Protein AF-A0A9P5ZGQ6-F1 (afdb_monomer)

Radius of gyration: 15.46 Å; Cα contacts (8 Å, |Δi|>4): 412; chains: 1; bounding box: 42×40×34 Å

Foldseek 3Di:
DPLLQFDFDDPDPVPAWAWEDDPVVLVVDFAWIFTPPADPAFGTWKWWWDPPFPFRDAAPPGLTKTWTHGHDADDALDAFDFDDTRNCVSVVDTTTMHRRQWHQDVPQGIDGFHQGPVSDTADWWWWQDPVRSTIITHRHQVNNCVVPNHIHTDRYSDHPYDDDPPDDDD

Organism: Pleurotus eryngii (NCBI:txid5323)

pLDDT: mean 90.11, std 14.77, range [37.88, 98.62]

Mean predicted aligned error: 5.13 Å

Solvent-accessible surface area (backbone atoms only — not comparable to full-atom values): 9371 Å² total; per-residue (Å²): 97,39,92,47,31,28,40,42,87,72,92,50,78,91,70,53,77,34,54,46,68,59,68,70,55,28,74,76,40,59,26,58,34,38,37,76,76,57,48,89,90,18,34,24,47,18,37,33,42,37,90,86,33,94,58,80,50,47,29,80,89,33,56,23,42,21,36,34,26,27,14,56,87,40,66,60,88,43,41,63,44,77,59,77,30,29,39,30,69,54,66,72,49,90,40,29,32,38,18,20,28,33,36,58,40,96,93,70,44,50,46,67,46,49,33,18,84,88,62,47,76,25,65,56,47,46,29,37,31,76,94,70,39,29,34,31,38,28,24,22,66,70,44,27,30,74,75,75,44,79,70,42,86,50,91,60,69,77,77,62,78,72,87,78,76,77,76,77,78,131

Nearest PDB str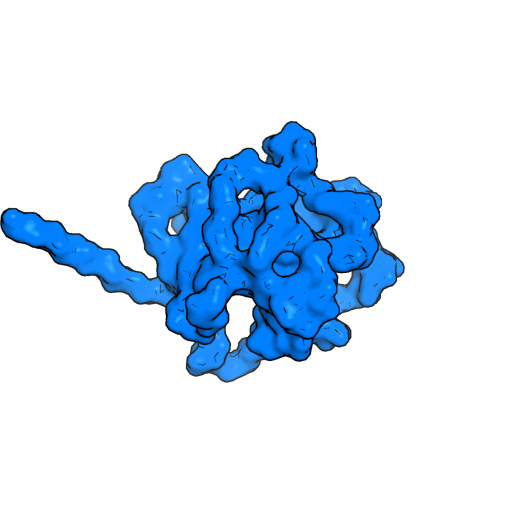uctures (foldseek):
  8alp-assembly1_AAA  TM=2.312E-01  e=6.887E-01  Clostridium botulinum
  7qpu-assembly1_A  TM=1.834E-01  e=3.705E-01  Clostridium botulinum
  5jmc-assembly4_G  TM=1.630E-01  e=7.349E+00  Clostridium botulinum

Sequence (170 aa):
MNTFGEYALTTDPAMSLVLDIDMVAAQLGLVSMTTVNGSPTFPQLSALNGFANVNADLGPGTYNYAYLGGSTDTPPDSPAVVQPNSFSAAAGIPVGVQSSIWRYSPGLGVTAHWINSDGSEAETELVYISSADAFALVGDVAQFEVNFGPTQPCLVLSLVYHRITRNSVQ

Secondary structure (DSSP, 8-state):
--TTSB----S-GGGSPPEE--TTGGGTS-B-EEESSS-SSS-EEEEEE-TT-SSS--STT---EEEEEEE----TT---EE--BHHHHHHS---EEESS-EEEETTTEEEE-EEPTTSPEEP-EEEEETTTTEEEEES-HHHHHHHH---EE-----------------

Structure (mmCIF, N/CA/C/O backbone):
data_AF-A0A9P5ZGQ6-F1
#
_entry.id   AF-A0A9P5ZGQ6-F1
#
loop_
_atom_site.group_PDB
_atom_site.id
_atom_site.type_symbol
_atom_site.label_atom_id
_atom_site.label_alt_id
_atom_site.label_comp_id
_atom_site.label_asym_id
_atom_site.label_entity_id
_atom_site.label_seq_id
_atom_site.pdbx_PDB_ins_code
_atom_site.Cartn_x
_atom_site.Cartn_y
_atom_site.Cartn_z
_atom_site.occupancy
_atom_site.B_iso_or_equiv
_atom_site.auth_seq_id
_atom_site.auth_comp_id
_atom_site.auth_asym_id
_atom_site.auth_atom_id
_atom_site.pdbx_PDB_model_num
ATOM 1 N N . MET A 1 1 ? 7.791 -10.537 -3.334 1.00 91.12 1 MET A N 1
ATOM 2 C CA . MET A 1 1 ? 6.315 -10.523 -3.348 1.00 91.12 1 MET A CA 1
ATOM 3 C C . MET A 1 1 ? 5.832 -11.926 -3.035 1.00 91.12 1 MET A C 1
ATOM 5 O O . MET A 1 1 ? 6.551 -12.866 -3.372 1.00 91.12 1 MET A O 1
ATOM 9 N N . ASN A 1 2 ? 4.672 -12.062 -2.399 1.00 94.69 2 ASN A N 1
ATOM 10 C CA . ASN A 1 2 ? 4.019 -13.354 -2.191 1.00 94.69 2 ASN A CA 1
ATOM 11 C C . ASN A 1 2 ? 3.401 -13.879 -3.511 1.00 94.69 2 ASN A C 1
ATOM 13 O O . ASN A 1 2 ? 3.526 -13.258 -4.572 1.00 94.69 2 ASN A O 1
ATOM 17 N N . THR A 1 3 ? 2.721 -15.029 -3.464 1.00 96.31 3 THR A N 1
ATOM 18 C CA . THR A 1 3 ? 2.089 -15.651 -4.646 1.00 96.31 3 THR A CA 1
ATOM 19 C C . THR A 1 3 ? 0.924 -14.852 -5.228 1.00 96.31 3 THR A C 1
ATOM 21 O O . THR A 1 3 ? 0.504 -15.136 -6.347 1.00 96.31 3 THR A O 1
ATOM 24 N N . PHE A 1 4 ? 0.415 -13.864 -4.494 1.00 97.25 4 PHE A N 1
ATOM 25 C CA . PHE A 1 4 ? -0.664 -12.977 -4.917 1.00 97.25 4 PHE A CA 1
ATOM 26 C C . PHE A 1 4 ? -0.155 -11.626 -5.417 1.00 97.25 4 PHE A C 1
ATOM 28 O O . PHE A 1 4 ? -0.962 -10.765 -5.720 1.00 97.25 4 PHE A O 1
ATOM 35 N N . GLY A 1 5 ? 1.160 -11.422 -5.553 1.00 97.00 5 GLY A N 1
ATOM 36 C CA . GLY A 1 5 ? 1.716 -10.166 -6.068 1.00 97.00 5 GLY A CA 1
ATOM 37 C C . GLY A 1 5 ? 1.832 -9.044 -5.031 1.00 97.00 5 GLY A C 1
ATOM 38 O O . GLY A 1 5 ? 2.155 -7.917 -5.393 1.00 97.00 5 GLY A O 1
ATOM 39 N N . GLU A 1 6 ? 1.633 -9.336 -3.748 1.00 97.31 6 GLU A N 1
ATOM 40 C CA . GLU A 1 6 ? 1.735 -8.361 -2.657 1.00 97.31 6 GLU A CA 1
ATOM 41 C C . GLU A 1 6 ? 3.164 -8.344 -2.093 1.00 97.31 6 GLU A C 1
ATOM 43 O O . GLU A 1 6 ? 3.896 -9.342 -2.148 1.00 97.31 6 GLU A O 1
ATOM 48 N N . TYR A 1 7 ? 3.618 -7.203 -1.576 1.00 96.06 7 TYR A N 1
ATOM 49 C CA . TYR A 1 7 ? 4.930 -7.094 -0.945 1.00 96.06 7 TYR A CA 1
ATOM 50 C C . TYR A 1 7 ? 4.956 -7.863 0.379 1.00 96.06 7 TYR A C 1
ATOM 52 O O . TYR A 1 7 ? 4.100 -7.683 1.240 1.00 96.06 7 TYR A O 1
ATOM 60 N N . ALA A 1 8 ? 5.986 -8.696 0.516 1.00 93.69 8 ALA A N 1
ATOM 61 C CA . ALA A 1 8 ? 6.188 -9.624 1.620 1.00 93.69 8 ALA A CA 1
ATOM 62 C C . ALA A 1 8 ? 7.339 -9.167 2.521 1.00 93.69 8 ALA A C 1
ATOM 64 O O . ALA A 1 8 ? 8.175 -8.351 2.111 1.00 93.69 8 ALA A O 1
ATOM 65 N N . LEU A 1 9 ? 7.400 -9.715 3.733 1.00 92.19 9 LEU A N 1
ATOM 66 C CA . LEU A 1 9 ? 8.485 -9.443 4.671 1.00 92.19 9 LEU A CA 1
ATOM 67 C C . LEU A 1 9 ? 9.778 -10.130 4.207 1.00 92.19 9 LEU A C 1
ATOM 69 O O . LEU A 1 9 ? 9.774 -11.254 3.714 1.00 92.19 9 LEU A O 1
ATOM 73 N N . THR A 1 10 ? 10.911 -9.469 4.424 1.00 89.88 10 THR A N 1
ATOM 74 C CA . THR A 1 10 ? 12.234 -10.090 4.324 1.00 89.88 10 THR A CA 1
ATOM 75 C C . THR A 1 10 ? 13.045 -9.768 5.569 1.00 89.88 10 THR A C 1
ATOM 77 O O . THR A 1 10 ? 12.997 -8.653 6.084 1.00 89.88 10 THR A O 1
ATOM 80 N N . THR A 1 11 ? 13.809 -10.747 6.048 1.00 87.69 11 THR A N 1
ATOM 81 C CA . THR A 1 11 ? 14.823 -10.546 7.092 1.00 87.69 11 THR A CA 1
ATOM 82 C C . THR A 1 11 ? 16.216 -10.322 6.511 1.00 87.69 11 THR A C 1
ATOM 84 O O . THR A 1 11 ? 17.136 -10.013 7.261 1.00 87.69 11 THR A O 1
ATOM 87 N N . ASP A 1 12 ? 16.391 -10.513 5.200 1.00 88.62 12 ASP A N 1
ATOM 88 C CA . ASP A 1 12 ? 17.632 -10.210 4.493 1.00 88.62 12 ASP A CA 1
ATOM 89 C C . ASP A 1 12 ? 17.617 -8.738 4.044 1.00 88.62 12 ASP A C 1
ATOM 91 O O . ASP A 1 12 ? 16.823 -8.388 3.160 1.00 88.62 12 ASP A O 1
ATOM 95 N N . PRO A 1 13 ? 18.490 -7.873 4.601 1.00 85.88 13 PRO A N 1
ATOM 96 C CA . PRO A 1 13 ? 18.557 -6.464 4.227 1.00 85.88 13 PRO A CA 1
ATOM 97 C C . PRO A 1 13 ? 18.893 -6.227 2.751 1.00 85.88 13 PRO A C 1
ATOM 99 O O . PRO A 1 13 ? 18.536 -5.179 2.217 1.00 85.88 13 PRO A O 1
ATOM 102 N N . ALA A 1 14 ? 19.566 -7.171 2.081 1.00 88.25 14 ALA A N 1
ATOM 103 C CA . ALA A 1 14 ? 19.880 -7.065 0.654 1.00 88.25 14 ALA A CA 1
ATOM 104 C C . ALA A 1 14 ? 18.638 -7.236 -0.238 1.00 88.25 14 ALA A C 1
ATOM 106 O O . ALA A 1 14 ? 18.642 -6.812 -1.392 1.00 88.25 14 ALA A O 1
ATOM 107 N N . MET A 1 15 ? 17.575 -7.831 0.307 1.00 88.19 15 MET A N 1
ATOM 108 C CA . MET A 1 15 ? 16.301 -8.061 -0.374 1.00 88.19 15 MET A CA 1
ATOM 109 C C . MET A 1 15 ? 15.240 -7.012 -0.011 1.00 88.19 15 MET A C 1
ATOM 111 O O . MET A 1 15 ? 14.106 -7.105 -0.482 1.00 88.19 15 MET A O 1
ATOM 115 N N . SER A 1 16 ? 15.582 -6.026 0.826 1.00 89.38 16 SER A N 1
ATOM 116 C CA . SER A 1 16 ? 14.684 -4.931 1.196 1.00 89.38 16 SER A CA 1
ATOM 117 C C . SER A 1 16 ? 14.210 -4.162 -0.033 1.00 89.38 16 SER A C 1
ATOM 119 O O . SER A 1 16 ? 14.985 -3.908 -0.958 1.00 89.38 16 SER A O 1
ATOM 121 N N . LEU A 1 17 ? 12.943 -3.747 -0.029 1.00 90.62 17 LEU A N 1
ATOM 122 C CA . LEU A 1 17 ? 12.402 -2.898 -1.084 1.00 90.62 17 LEU A CA 1
ATOM 123 C C . LEU A 1 17 ? 13.083 -1.524 -1.041 1.00 90.62 17 LEU A C 1
ATOM 125 O O . LEU A 1 17 ? 13.102 -0.858 -0.006 1.00 90.62 17 LEU A O 1
ATOM 129 N N . VAL A 1 18 ? 13.631 -1.101 -2.173 1.00 91.56 18 VAL A N 1
ATOM 130 C CA . VAL A 1 18 ? 14.257 0.209 -2.353 1.00 91.56 18 VAL A CA 1
ATOM 131 C C . VAL A 1 18 ? 13.280 1.102 -3.099 1.00 91.56 18 VAL A C 1
ATOM 133 O O . VAL A 1 18 ? 12.755 0.717 -4.146 1.00 91.56 18 VAL A O 1
ATOM 136 N N . LEU A 1 19 ? 13.048 2.294 -2.557 1.00 91.69 19 LEU A N 1
ATOM 137 C CA . LEU A 1 19 ? 12.123 3.276 -3.108 1.00 91.69 19 LEU A CA 1
ATOM 138 C C . LEU A 1 19 ? 12.877 4.527 -3.549 1.00 91.69 19 LEU 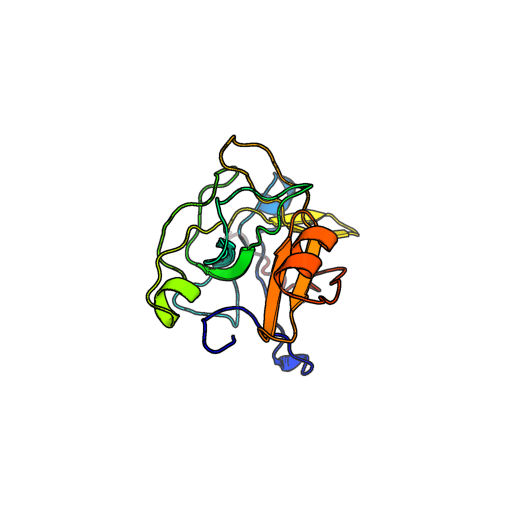A C 1
ATOM 140 O O . LEU A 1 19 ? 13.745 5.027 -2.829 1.00 91.69 19 LEU A O 1
ATOM 144 N N . ASP A 1 20 ? 12.507 5.029 -4.718 1.00 91.88 20 ASP A N 1
ATOM 145 C CA . ASP A 1 20 ? 12.870 6.345 -5.217 1.00 91.88 20 ASP A CA 1
ATOM 146 C C . ASP A 1 20 ? 11.711 7.320 -4.978 1.00 91.88 20 ASP A C 1
ATOM 148 O O . ASP A 1 20 ? 10.539 6.993 -5.197 1.00 91.88 20 ASP A O 1
ATOM 152 N N . ILE A 1 21 ? 12.056 8.511 -4.493 1.00 89.94 21 ILE A N 1
ATOM 153 C CA . ILE A 1 21 ? 11.113 9.552 -4.082 1.00 89.94 21 ILE A CA 1
ATOM 154 C C . ILE A 1 21 ? 11.617 10.891 -4.608 1.00 89.94 21 ILE A C 1
ATOM 156 O O . ILE A 1 21 ? 12.742 11.312 -4.313 1.00 89.94 21 ILE A O 1
ATOM 160 N N . ASP A 1 22 ? 10.750 11.609 -5.322 1.00 91.00 22 ASP A N 1
ATOM 161 C CA . ASP A 1 22 ? 10.999 13.008 -5.654 1.00 91.00 22 ASP A CA 1
ATOM 162 C C . ASP A 1 22 ? 10.818 13.877 -4.401 1.00 91.00 22 ASP A C 1
ATOM 164 O O . ASP A 1 22 ? 9.707 14.197 -3.979 1.00 91.00 22 ASP A O 1
ATOM 168 N N . MET A 1 23 ? 11.941 14.277 -3.807 1.00 88.81 23 MET A N 1
ATOM 169 C CA . MET A 1 23 ? 11.968 15.078 -2.582 1.00 88.81 23 MET A CA 1
ATOM 170 C C . MET A 1 23 ? 11.430 16.502 -2.759 1.00 88.81 23 MET A C 1
ATOM 172 O O . MET A 1 23 ? 11.086 17.132 -1.762 1.00 88.81 23 MET A O 1
ATOM 176 N N . VAL A 1 24 ? 11.378 17.027 -3.987 1.00 90.56 24 VAL A N 1
ATOM 177 C CA . VAL A 1 24 ? 10.764 18.334 -4.259 1.00 90.56 24 VAL A CA 1
ATOM 178 C C . VAL A 1 24 ? 9.250 18.176 -4.268 1.00 90.56 24 VAL A C 1
ATOM 180 O O . VAL A 1 24 ? 8.559 18.932 -3.591 1.00 90.56 24 VAL A O 1
ATOM 183 N N . ALA A 1 25 ? 8.734 17.157 -4.959 1.00 88.75 25 ALA A N 1
ATOM 184 C CA . ALA A 1 25 ? 7.306 16.846 -4.940 1.00 88.75 25 ALA A CA 1
ATOM 185 C C . ALA A 1 25 ? 6.823 16.483 -3.524 1.00 88.75 25 ALA A C 1
ATOM 187 O O . ALA A 1 25 ? 5.761 16.930 -3.100 1.00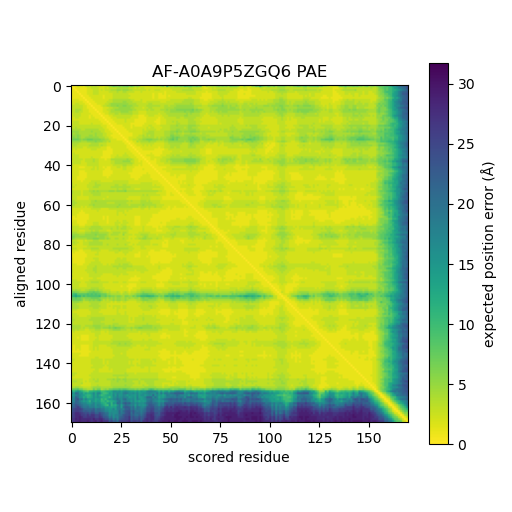 88.75 25 ALA A O 1
ATOM 188 N N . ALA A 1 26 ? 7.640 15.760 -2.755 1.00 89.25 26 ALA A N 1
ATOM 189 C CA . ALA A 1 26 ? 7.296 15.315 -1.405 1.00 89.25 26 ALA A CA 1
ATOM 190 C C . ALA A 1 26 ? 7.173 16.460 -0.388 1.00 89.25 26 ALA A C 1
ATOM 192 O O . ALA A 1 26 ? 6.571 16.287 0.667 1.00 89.25 26 ALA A O 1
ATOM 193 N N . GLN A 1 27 ? 7.712 17.642 -0.701 1.00 88.31 27 GLN A N 1
ATOM 194 C CA . GLN A 1 27 ? 7.499 18.857 0.091 1.00 88.31 27 GLN A CA 1
ATOM 195 C C . GLN A 1 27 ? 6.157 19.540 -0.209 1.00 88.31 27 GLN A C 1
ATOM 197 O O . GLN A 1 27 ? 5.735 20.398 0.564 1.00 88.31 27 GLN A O 1
ATOM 202 N N . LEU A 1 28 ? 5.503 19.194 -1.322 1.00 88.94 28 LEU A N 1
ATOM 203 C CA . LEU A 1 28 ? 4.263 19.826 -1.776 1.00 88.94 28 LEU A CA 1
ATOM 204 C C . LEU A 1 28 ? 3.004 19.065 -1.344 1.00 88.94 28 LEU A C 1
ATOM 206 O O . LEU A 1 28 ? 1.923 19.647 -1.372 1.00 88.94 28 LEU A O 1
ATOM 210 N N . GLY A 1 29 ? 3.122 17.798 -0.936 1.00 89.75 29 GLY A N 1
ATOM 211 C CA . GLY A 1 29 ? 1.979 16.991 -0.521 1.00 89.75 29 GLY A CA 1
ATOM 212 C C . GLY A 1 29 ? 2.210 15.494 -0.690 1.00 89.75 29 GLY A C 1
ATOM 213 O O . GLY A 1 29 ? 3.314 14.997 -0.459 1.00 89.75 29 GLY A O 1
ATOM 214 N N . LEU A 1 30 ? 1.143 14.781 -1.061 1.00 91.75 30 LEU A N 1
ATOM 215 C CA . LEU A 1 30 ? 1.203 13.355 -1.365 1.00 91.75 30 LEU A CA 1
ATOM 216 C C . LEU A 1 30 ? 2.020 13.106 -2.636 1.00 91.75 30 LEU A C 1
ATOM 218 O O . LEU A 1 30 ? 1.926 13.849 -3.614 1.00 91.75 30 LEU A O 1
ATOM 222 N N . VAL A 1 31 ? 2.807 12.035 -2.623 1.00 92.31 31 VAL A N 1
ATOM 223 C CA . VAL A 1 31 ? 3.645 11.613 -3.746 1.00 92.31 31 VAL A CA 1
ATOM 224 C C . VAL A 1 31 ? 3.432 10.148 -4.076 1.00 92.31 31 VAL A C 1
ATOM 226 O O . VAL A 1 31 ? 3.051 9.347 -3.223 1.00 92.31 31 VAL A O 1
ATOM 229 N N . SER A 1 32 ? 3.723 9.798 -5.325 1.00 94.00 32 SER A N 1
ATOM 230 C CA . SER A 1 32 ? 4.007 8.416 -5.704 1.00 94.00 32 SER A CA 1
ATOM 231 C C . SER A 1 32 ? 5.477 8.093 -5.443 1.00 94.00 32 SER A C 1
ATOM 233 O O . SER A 1 32 ? 6.344 8.968 -5.514 1.00 94.00 32 SER A O 1
ATOM 235 N N . MET A 1 33 ? 5.753 6.829 -5.129 1.00 94.25 33 MET A N 1
ATOM 236 C CA . MET A 1 33 ? 7.107 6.325 -4.909 1.00 94.25 33 MET A CA 1
ATOM 237 C C . MET A 1 33 ? 7.381 5.165 -5.854 1.00 94.25 33 MET A C 1
ATOM 239 O O . MET A 1 33 ? 6.619 4.197 -5.901 1.00 94.25 33 MET A O 1
ATOM 243 N N . THR A 1 34 ? 8.500 5.237 -6.566 1.00 95.69 34 THR A N 1
ATOM 244 C CA . THR A 1 34 ? 8.883 4.209 -7.532 1.00 95.69 34 THR A CA 1
ATOM 245 C C . THR A 1 34 ? 9.766 3.165 -6.868 1.00 95.69 34 THR A C 1
ATOM 247 O O . THR A 1 34 ? 10.729 3.481 -6.179 1.00 95.69 34 THR A O 1
ATOM 250 N N . THR A 1 35 ? 9.462 1.894 -7.084 1.00 94.38 35 THR A N 1
ATOM 251 C CA . THR A 1 35 ? 10.274 0.777 -6.606 1.00 94.38 35 THR A CA 1
ATOM 252 C C . THR A 1 35 ? 11.465 0.549 -7.535 1.00 94.38 35 THR A C 1
ATOM 254 O O . THR A 1 35 ? 11.307 0.379 -8.741 1.00 94.38 35 THR A O 1
ATOM 257 N N . VAL A 1 36 ? 12.678 0.545 -6.980 1.00 94.50 36 VAL A N 1
ATOM 258 C CA . VAL A 1 36 ? 13.929 0.388 -7.748 1.00 94.50 36 VAL A CA 1
ATOM 259 C C . VAL A 1 36 ? 14.228 -1.085 -8.024 1.00 94.50 36 VAL A C 1
ATOM 261 O O . VAL A 1 36 ? 14.705 -1.443 -9.097 1.00 94.50 36 VAL A O 1
ATOM 264 N N . ASN A 1 37 ? 13.932 -1.951 -7.055 1.00 92.19 37 ASN A N 1
ATOM 265 C CA . ASN A 1 37 ? 14.111 -3.403 -7.131 1.00 92.19 37 ASN A CA 1
ATOM 266 C C . ASN A 1 37 ? 12.777 -4.168 -7.022 1.00 92.19 37 ASN A C 1
ATOM 268 O O . ASN A 1 37 ? 12.765 -5.343 -6.658 1.00 92.19 37 ASN A O 1
ATOM 272 N N . GLY A 1 38 ? 11.656 -3.493 -7.300 1.00 90.94 38 GLY A N 1
ATOM 273 C CA . GLY A 1 38 ? 10.320 -4.083 -7.302 1.00 90.94 38 GLY A CA 1
ATOM 274 C C . GLY A 1 38 ? 9.901 -4.628 -8.671 1.00 90.94 38 GLY A C 1
ATOM 275 O O . GLY A 1 38 ? 10.723 -5.082 -9.466 1.00 90.94 38 GLY A O 1
ATOM 276 N N . SER A 1 39 ? 8.593 -4.613 -8.941 1.00 92.56 39 SER A N 1
ATOM 277 C CA . SER A 1 39 ? 8.053 -5.106 -10.210 1.00 92.56 39 SER A CA 1
ATOM 278 C C . SER A 1 39 ? 8.335 -4.110 -11.341 1.00 92.56 39 SER A C 1
ATOM 280 O O . SER A 1 39 ? 7.872 -2.975 -11.257 1.00 92.56 39 SER A O 1
ATOM 282 N N . PRO A 1 40 ? 9.000 -4.507 -12.443 1.00 94.12 40 PRO A N 1
ATOM 283 C CA . PRO A 1 40 ? 9.220 -3.604 -13.574 1.00 94.12 40 PRO A CA 1
ATOM 284 C C . PRO A 1 40 ? 7.927 -3.293 -14.346 1.00 94.12 40 PRO A C 1
ATOM 286 O O . PRO A 1 40 ? 7.850 -2.284 -15.038 1.00 94.12 40 PRO A O 1
ATOM 289 N N . THR A 1 41 ? 6.909 -4.155 -14.247 1.00 96.88 41 THR A N 1
ATOM 290 C CA . THR A 1 41 ? 5.595 -3.956 -14.886 1.00 96.88 41 THR A CA 1
ATOM 291 C C . THR A 1 41 ? 4.694 -3.042 -14.061 1.00 96.88 41 THR A C 1
ATOM 293 O O . THR A 1 41 ? 3.877 -2.314 -14.618 1.00 96.88 41 THR A O 1
ATOM 296 N N . PHE A 1 42 ? 4.849 -3.078 -12.738 1.00 97.94 42 PHE A N 1
ATOM 297 C CA . PHE A 1 42 ? 4.049 -2.318 -11.786 1.00 97.94 42 PHE A CA 1
ATOM 298 C C . PHE A 1 42 ? 4.981 -1.550 -10.842 1.00 97.94 42 PHE A C 1
ATOM 300 O O . PHE A 1 42 ? 5.146 -1.950 -9.686 1.00 97.94 42 PHE A O 1
ATOM 307 N N . PRO A 1 43 ? 5.663 -0.510 -11.353 1.00 97.31 43 PRO A N 1
ATOM 308 C CA . PRO A 1 43 ? 6.819 0.064 -10.681 1.00 97.31 43 PRO A CA 1
ATOM 309 C C . PRO A 1 43 ? 6.458 0.922 -9.472 1.00 97.31 43 PRO A C 1
ATOM 311 O O . PRO A 1 43 ? 7.338 1.161 -8.652 1.00 97.31 43 PRO A O 1
ATOM 314 N N . GLN A 1 44 ? 5.212 1.373 -9.321 1.00 97.50 44 GLN A N 1
ATOM 315 C CA . GLN A 1 44 ? 4.831 2.263 -8.226 1.00 97.50 44 GLN A CA 1
ATOM 316 C C . GLN A 1 44 ? 4.423 1.478 -6.985 1.00 97.50 44 GLN A C 1
ATOM 318 O O . GLN A 1 44 ? 3.548 0.609 -7.057 1.00 97.50 44 GLN A O 1
ATOM 323 N N . LEU A 1 45 ? 5.003 1.822 -5.832 1.00 96.69 45 LEU A N 1
ATOM 324 C CA . LEU A 1 45 ? 4.527 1.322 -4.547 1.00 96.69 45 LEU A CA 1
ATOM 325 C C . LEU A 1 45 ? 3.109 1.851 -4.315 1.00 96.69 45 LEU A C 1
ATOM 327 O O . LEU A 1 45 ? 2.877 3.058 -4.290 1.00 96.69 45 LEU A O 1
ATOM 331 N N . SER A 1 46 ? 2.165 0.931 -4.163 1.00 97.75 46 SER A N 1
ATOM 332 C CA . SER A 1 46 ? 0.737 1.227 -4.134 1.00 97.75 46 SER A CA 1
ATOM 333 C C . SER A 1 46 ? 0.040 0.444 -3.031 1.00 97.75 46 SER A C 1
ATOM 335 O O . SER A 1 46 ? 0.454 -0.666 -2.692 1.00 97.75 46 SER A O 1
ATOM 337 N N . ALA A 1 47 ? -1.048 1.003 -2.516 1.00 98.12 47 ALA A N 1
ATOM 338 C CA . ALA A 1 47 ? -2.012 0.282 -1.702 1.00 98.12 47 ALA A CA 1
ATOM 339 C C . ALA A 1 47 ? -3.130 -0.261 -2.603 1.00 98.12 47 ALA A C 1
ATOM 341 O O . ALA A 1 47 ? -3.705 0.466 -3.415 1.00 98.12 47 ALA A O 1
ATOM 342 N N . LEU A 1 48 ? -3.402 -1.556 -2.486 1.00 98.62 48 LEU A N 1
ATOM 343 C CA . LEU A 1 48 ? -4.333 -2.324 -3.302 1.00 98.62 48 LEU A CA 1
ATOM 344 C C . LEU A 1 48 ? -5.550 -2.662 -2.445 1.00 98.62 48 LEU A C 1
ATOM 346 O O . LEU A 1 48 ? -5.408 -3.336 -1.427 1.00 98.62 48 LEU A O 1
ATOM 350 N N . ASN A 1 49 ? -6.735 -2.203 -2.840 1.00 98.44 49 ASN A N 1
ATOM 351 C CA . ASN A 1 49 ? -7.965 -2.453 -2.098 1.00 98.44 49 ASN A CA 1
ATOM 352 C C . ASN A 1 49 ? -8.167 -3.958 -1.865 1.00 98.44 49 ASN A C 1
ATOM 354 O O . ASN A 1 49 ? -8.136 -4.746 -2.814 1.00 98.44 49 ASN A O 1
ATOM 358 N N . GLY A 1 50 ? -8.406 -4.337 -0.611 1.00 97.81 50 GLY A N 1
ATOM 359 C CA . GLY A 1 50 ? -8.594 -5.723 -0.208 1.00 97.81 50 GLY A CA 1
ATOM 360 C C . GLY A 1 50 ? -9.749 -6.395 -0.945 1.00 97.81 50 GLY A C 1
ATOM 361 O O . GLY A 1 50 ? -10.859 -5.865 -1.008 1.00 97.81 50 GLY A O 1
ATOM 362 N N . PHE A 1 51 ? -9.514 -7.596 -1.477 1.00 96.25 51 PHE A N 1
ATOM 363 C CA . PHE A 1 51 ? -10.534 -8.344 -2.224 1.00 96.25 51 PHE A CA 1
ATOM 364 C C . PHE A 1 51 ? -11.745 -8.735 -1.357 1.00 96.25 51 PHE A C 1
ATOM 366 O O . PHE A 1 51 ? -12.827 -8.986 -1.883 1.00 96.25 51 PHE A O 1
ATOM 373 N N . ALA A 1 52 ? -11.546 -8.822 -0.038 1.00 96.94 52 ALA A N 1
ATOM 374 C CA . ALA A 1 52 ? -12.575 -9.185 0.933 1.00 96.94 52 ALA A CA 1
ATOM 375 C C . ALA A 1 52 ? -13.306 -7.966 1.523 1.00 96.94 52 ALA A C 1
ATOM 377 O O . ALA A 1 52 ? -14.207 -8.140 2.348 1.00 96.94 52 ALA A O 1
ATOM 378 N N . ASN A 1 53 ? -12.917 -6.748 1.137 1.00 98.19 53 ASN A N 1
ATOM 379 C CA . ASN A 1 53 ? -13.538 -5.531 1.638 1.00 98.19 53 ASN A CA 1
ATOM 380 C C . ASN A 1 53 ? -14.988 -5.403 1.152 1.00 98.19 53 ASN A C 1
ATOM 382 O O . ASN A 1 53 ? -15.326 -5.797 0.035 1.00 98.19 53 ASN A O 1
ATOM 386 N N . VAL A 1 54 ? -15.842 -4.777 1.964 1.00 97.25 54 VAL A N 1
ATOM 387 C CA . VAL A 1 54 ? -17.224 -4.449 1.555 1.00 97.25 54 VAL A CA 1
ATOM 388 C C . VAL A 1 54 ? -17.302 -3.195 0.684 1.00 97.25 54 VAL A C 1
ATOM 390 O O . VAL A 1 54 ? -18.252 -3.027 -0.078 1.00 97.25 54 VAL A O 1
ATOM 393 N N . ASN A 1 55 ? -16.314 -2.310 0.805 1.00 96.81 55 ASN A N 1
ATOM 394 C CA . ASN A 1 55 ? -16.103 -1.110 -0.004 1.00 96.81 55 ASN A CA 1
ATOM 395 C C . ASN A 1 55 ? -14.622 -0.691 0.098 1.00 96.81 55 ASN A C 1
ATOM 397 O O . ASN A 1 55 ? -13.837 -1.366 0.755 1.00 96.81 55 ASN A O 1
ATOM 401 N N . ALA A 1 56 ? -14.223 0.401 -0.550 1.00 97.25 56 ALA A N 1
ATOM 402 C CA . ALA A 1 56 ? -12.832 0.856 -0.533 1.00 97.25 56 ALA A CA 1
ATOM 403 C C . ALA A 1 56 ? -12.488 1.793 0.639 1.00 97.25 56 ALA A C 1
ATOM 405 O O . ALA A 1 56 ? -11.388 2.337 0.669 1.00 97.25 56 ALA A O 1
ATOM 406 N N . ASP A 1 57 ? -13.404 2.012 1.582 1.00 98.31 57 ASP A N 1
ATOM 407 C CA . ASP A 1 57 ? -13.214 3.010 2.631 1.00 98.31 57 ASP A CA 1
ATOM 408 C C . ASP A 1 57 ? -12.500 2.399 3.839 1.00 98.31 57 ASP A C 1
ATOM 410 O O . ASP A 1 57 ? -12.877 1.329 4.329 1.00 98.31 57 ASP A O 1
ATOM 414 N N . LEU A 1 58 ? -11.477 3.093 4.331 1.00 98.44 58 LEU A N 1
ATOM 415 C CA . LEU A 1 58 ? -10.766 2.771 5.562 1.00 98.44 58 LEU A CA 1
ATOM 416 C C . LEU A 1 58 ? -11.181 3.755 6.660 1.00 98.44 58 LEU A C 1
ATOM 418 O O . LEU A 1 58 ? -11.372 4.948 6.416 1.00 98.44 58 LEU A O 1
ATOM 422 N N . GLY A 1 59 ? -11.314 3.257 7.884 1.00 97.06 59 GLY A N 1
ATOM 423 C CA . GLY A 1 59 ? -11.574 4.086 9.053 1.00 97.06 59 GLY A CA 1
ATOM 424 C C . GLY A 1 59 ? -12.010 3.274 10.271 1.00 97.06 59 GLY A C 1
ATOM 425 O O . GLY A 1 59 ? -12.025 2.041 10.223 1.00 97.06 59 GLY A O 1
ATOM 426 N N . PRO A 1 60 ? -12.401 3.953 11.359 1.00 97.06 60 PRO A N 1
ATOM 427 C CA . PRO A 1 60 ? -12.882 3.297 12.568 1.00 97.06 60 PRO A CA 1
ATOM 428 C C . PRO A 1 60 ? -14.111 2.420 12.305 1.00 97.06 60 PRO A C 1
ATOM 430 O O . PRO A 1 60 ? -15.033 2.820 11.591 1.00 97.06 60 PRO A O 1
ATOM 433 N N . GLY A 1 61 ? -14.164 1.243 12.930 1.00 97.00 61 GLY A N 1
ATOM 434 C CA . GLY A 1 61 ? -15.331 0.360 12.868 1.00 97.00 61 GLY A CA 1
ATOM 435 C C . GLY A 1 61 ? -15.432 -0.521 11.617 1.00 97.00 61 GLY A C 1
ATOM 436 O O . GLY A 1 61 ? -16.391 -1.286 11.514 1.00 97.00 61 GLY A O 1
ATOM 437 N N . THR A 1 62 ? -14.480 -0.451 10.681 1.00 97.31 62 THR A N 1
ATOM 438 C CA . THR A 1 62 ? -14.432 -1.331 9.502 1.00 97.31 62 THR A CA 1
ATOM 439 C C . THR A 1 62 ? -13.235 -2.277 9.549 1.00 97.31 62 THR A C 1
ATOM 441 O O . THR A 1 62 ? -12.168 -1.925 10.034 1.00 97.31 62 THR A O 1
ATOM 444 N N . TYR A 1 63 ? -13.407 -3.487 9.012 1.00 98.12 63 TYR A N 1
ATOM 445 C CA . TYR A 1 63 ? -12.318 -4.447 8.815 1.00 98.12 63 TYR A CA 1
ATOM 446 C C . TYR A 1 63 ? -11.595 -4.262 7.474 1.00 98.12 63 TYR A C 1
ATOM 448 O O . TYR A 1 63 ? -10.695 -5.038 7.151 1.00 98.12 63 TYR A O 1
ATOM 456 N N . ASN A 1 64 ? -12.027 -3.300 6.652 1.00 98.62 64 ASN A N 1
ATOM 457 C CA . ASN A 1 64 ? -11.440 -3.072 5.339 1.00 98.62 64 ASN A CA 1
ATOM 458 C C . ASN A 1 64 ? -9.936 -2.787 5.448 1.00 98.62 64 ASN A C 1
ATOM 460 O O . ASN A 1 64 ? -9.455 -2.201 6.421 1.00 98.62 64 ASN A O 1
ATOM 464 N N . TYR A 1 65 ? -9.202 -3.185 4.415 1.00 98.56 65 TYR A N 1
ATOM 465 C CA . TYR A 1 65 ? -7.751 -3.044 4.350 1.00 98.56 65 TYR A CA 1
ATOM 466 C C . TYR A 1 65 ? -7.269 -2.764 2.928 1.00 98.56 65 TYR A C 1
ATOM 468 O O . TYR A 1 65 ? -7.992 -2.982 1.953 1.00 98.56 65 TYR A O 1
ATOM 476 N N . ALA A 1 66 ? -6.018 -2.343 2.788 1.00 98.56 66 ALA A N 1
ATOM 477 C CA . ALA A 1 66 ? -5.353 -2.286 1.495 1.00 98.56 66 ALA A CA 1
ATOM 478 C C . ALA A 1 66 ? -3.954 -2.906 1.571 1.00 98.56 66 ALA A C 1
ATOM 480 O O . ALA A 1 66 ? -3.101 -2.417 2.309 1.00 98.56 66 ALA A O 1
ATOM 481 N N . TYR A 1 67 ? -3.699 -3.980 0.821 1.00 98.38 67 TYR A N 1
ATOM 482 C CA . TYR A 1 67 ? -2.376 -4.612 0.784 1.00 98.38 67 TYR A CA 1
ATOM 483 C C . TYR A 1 67 ? -1.369 -3.756 0.021 1.00 98.38 67 TYR A C 1
ATOM 485 O O . TYR A 1 67 ? -1.720 -3.080 -0.942 1.00 98.38 67 TYR A O 1
ATOM 493 N N . LEU A 1 68 ? -0.097 -3.806 0.407 1.00 97.75 68 LEU A N 1
ATOM 494 C CA . LEU A 1 68 ? 0.964 -3.157 -0.352 1.00 97.75 68 LEU A CA 1
ATOM 495 C C . LEU A 1 68 ? 1.366 -4.019 -1.544 1.00 97.75 68 LEU A C 1
ATOM 497 O O . LEU A 1 68 ? 1.693 -5.194 -1.398 1.00 97.75 68 LEU A O 1
ATOM 501 N N . GLY A 1 69 ? 1.423 -3.415 -2.723 1.00 98.00 69 GLY A N 1
ATOM 502 C CA . GLY A 1 69 ? 1.895 -4.059 -3.942 1.00 98.00 69 GLY A CA 1
ATOM 503 C C . GLY A 1 69 ? 2.309 -3.040 -4.996 1.00 98.00 69 GLY A C 1
ATOM 504 O O . GLY A 1 69 ? 2.409 -1.843 -4.734 1.00 98.00 69 GLY A O 1
ATOM 505 N N . GLY A 1 70 ? 2.594 -3.525 -6.198 1.00 98.06 70 GLY A N 1
ATOM 506 C CA . GLY A 1 70 ? 2.909 -2.674 -7.342 1.00 98.06 70 GLY A CA 1
ATOM 507 C C . GLY A 1 70 ? 1.659 -2.271 -8.124 1.00 98.06 70 GLY A C 1
ATOM 508 O O . GLY A 1 70 ? 0.788 -3.118 -8.356 1.00 98.06 70 GLY A O 1
ATOM 509 N N . SER A 1 71 ? 1.614 -1.038 -8.635 1.00 98.19 71 SER A N 1
ATOM 510 C CA . SER A 1 71 ? 0.707 -0.636 -9.726 1.00 98.19 71 SER A CA 1
ATOM 511 C C . SER A 1 71 ? 1.351 0.403 -10.667 1.00 98.19 71 SER A C 1
ATOM 513 O O . SER A 1 71 ? 2.563 0.637 -10.607 1.00 98.19 71 SER A O 1
ATOM 515 N N . THR A 1 72 ? 0.575 0.964 -11.596 1.00 95.50 72 THR A N 1
ATOM 516 C CA . THR A 1 72 ? 0.910 2.219 -12.300 1.00 95.50 72 THR A CA 1
ATOM 517 C C . THR A 1 72 ? 0.490 3.437 -11.473 1.00 95.50 72 THR A C 1
ATOM 519 O O . THR A 1 72 ? -0.245 3.285 -10.505 1.00 95.50 72 THR A O 1
ATOM 522 N N . ASP A 1 73 ? 0.905 4.651 -11.843 1.00 95.19 73 ASP A N 1
ATOM 523 C CA . ASP A 1 73 ? 0.502 5.844 -11.083 1.00 95.19 73 ASP A CA 1
ATOM 524 C C . ASP A 1 73 ? -1.023 6.029 -11.036 1.00 95.19 73 ASP A C 1
ATOM 526 O O . ASP A 1 73 ? -1.726 5.785 -12.021 1.00 95.19 73 ASP A O 1
ATOM 530 N N . THR A 1 74 ? -1.525 6.488 -9.893 1.00 95.94 74 THR A N 1
ATOM 531 C CA . THR A 1 74 ? -2.882 7.015 -9.716 1.0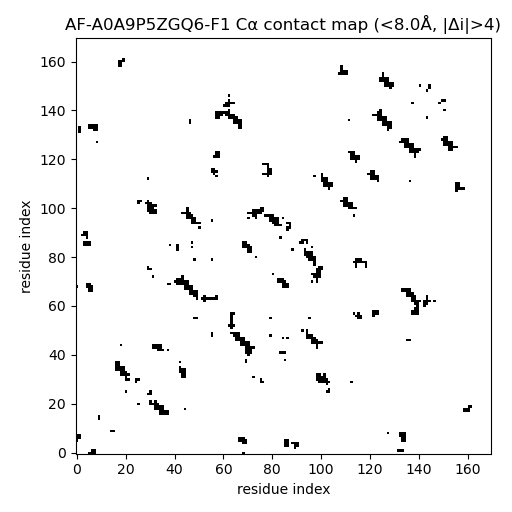0 95.94 74 THR A CA 1
ATOM 532 C C . THR A 1 74 ? -2.826 8.524 -9.490 1.00 95.94 74 THR A C 1
ATOM 534 O O . THR A 1 74 ? -1.827 9.029 -8.959 1.00 95.94 74 THR A O 1
ATOM 537 N N . PRO A 1 75 ? -3.887 9.273 -9.842 1.00 91.31 75 PRO A N 1
ATOM 538 C CA . PRO A 1 75 ? -3.954 10.691 -9.518 1.00 91.31 75 PRO A CA 1
ATOM 539 C C . PRO A 1 75 ? -3.790 10.925 -8.003 1.00 91.31 75 PRO A C 1
ATOM 541 O O . PRO A 1 75 ? -4.323 10.138 -7.212 1.00 91.31 75 PRO A O 1
ATOM 544 N N . PRO A 1 76 ? -3.062 11.974 -7.583 1.00 88.75 76 PRO A N 1
ATOM 545 C CA . PRO A 1 76 ? -3.036 12.385 -6.181 1.00 88.75 76 PRO A CA 1
ATOM 546 C C . PRO A 1 76 ? -4.438 12.793 -5.718 1.00 88.75 76 PRO A C 1
ATOM 548 O O . PRO A 1 76 ? -5.271 13.188 -6.537 1.00 88.75 76 PRO A O 1
ATOM 551 N N . ASP A 1 77 ? -4.684 12.675 -4.412 1.00 90.69 77 ASP A N 1
ATOM 552 C CA . ASP A 1 77 ? -5.944 13.056 -3.755 1.00 90.69 77 ASP A CA 1
ATOM 553 C C . ASP A 1 77 ? -7.198 12.381 -4.350 1.00 90.69 77 ASP A C 1
ATOM 555 O O . ASP A 1 77 ? -8.310 12.900 -4.247 1.00 90.69 77 ASP A O 1
ATOM 559 N N . SER A 1 78 ? -7.031 11.226 -5.006 1.00 94.50 78 SER A N 1
ATOM 560 C CA . SER A 1 78 ? -8.133 10.479 -5.612 1.00 94.50 78 SER A CA 1
ATOM 561 C C . SER A 1 78 ? -8.450 9.201 -4.835 1.00 94.50 78 SER A C 1
ATOM 563 O O . SER A 1 78 ? -7.523 8.532 -4.371 1.00 94.50 78 SER A O 1
ATOM 565 N N . PRO A 1 79 ? -9.740 8.824 -4.723 1.00 97.44 79 PRO A N 1
ATOM 566 C CA . PRO A 1 79 ? -10.118 7.515 -4.210 1.00 97.44 79 PRO A CA 1
ATOM 567 C C . PRO A 1 79 ? -9.555 6.377 -5.067 1.00 97.44 79 PRO A C 1
ATOM 569 O O . PRO A 1 79 ? -9.082 6.585 -6.185 1.00 97.44 79 PRO A O 1
ATOM 572 N N . ALA A 1 80 ? -9.670 5.143 -4.574 1.00 97.38 80 ALA A N 1
ATOM 573 C CA . ALA A 1 80 ? -9.142 3.971 -5.266 1.00 97.38 80 ALA A CA 1
ATOM 574 C C . ALA A 1 80 ? -9.704 3.829 -6.692 1.00 97.38 80 ALA A C 1
ATOM 576 O O . ALA A 1 80 ? -10.919 3.783 -6.900 1.00 97.38 80 ALA A O 1
ATOM 577 N N . VAL A 1 81 ? -8.811 3.685 -7.675 1.00 97.25 81 VAL A N 1
ATOM 578 C CA . VAL A 1 81 ? -9.172 3.514 -9.091 1.00 97.25 81 VAL A CA 1
ATOM 579 C C . VAL A 1 81 ? -8.858 2.089 -9.532 1.00 97.25 81 VAL A C 1
ATOM 581 O O . VAL A 1 81 ? -7.773 1.574 -9.269 1.00 97.25 81 VAL A O 1
ATOM 584 N N . VAL A 1 82 ? -9.800 1.432 -10.214 1.00 97.44 82 VAL A N 1
ATOM 585 C CA . VAL A 1 82 ? -9.577 0.093 -10.783 1.00 97.44 82 VAL A CA 1
ATOM 586 C C . VAL A 1 82 ? -8.674 0.207 -12.009 1.00 97.44 82 VAL A C 1
ATOM 588 O O . VAL A 1 82 ? -9.090 0.716 -13.049 1.00 97.44 82 VAL A O 1
ATOM 591 N N . GLN A 1 83 ? -7.444 -0.290 -11.891 1.00 96.62 83 GLN A N 1
ATOM 592 C CA . GLN A 1 83 ? -6.440 -0.272 -12.957 1.00 96.62 83 GLN A CA 1
ATOM 593 C C . GLN A 1 83 ? -5.464 -1.459 -12.831 1.00 96.62 83 GLN A C 1
ATOM 595 O O . GLN A 1 83 ? -5.487 -2.163 -11.814 1.00 96.62 83 GLN A O 1
ATOM 600 N N . PRO A 1 84 ? -4.602 -1.714 -13.839 1.00 97.69 84 PRO A N 1
ATOM 601 C CA . PRO A 1 84 ? -3.612 -2.784 -13.771 1.00 97.69 84 PRO A CA 1
ATOM 602 C C . PRO A 1 84 ? -2.712 -2.674 -12.537 1.00 97.69 84 PRO A C 1
ATOM 604 O O . PRO A 1 84 ? -2.134 -1.626 -12.249 1.00 97.69 84 PRO A O 1
ATOM 607 N N . ASN A 1 85 ? -2.578 -3.784 -11.819 1.00 98.44 85 ASN A N 1
ATOM 608 C CA . ASN A 1 85 ? -1.750 -3.888 -10.628 1.00 98.44 85 ASN A CA 1
ATOM 609 C C . ASN A 1 85 ? -1.266 -5.329 -10.433 1.00 98.44 85 ASN A C 1
ATOM 611 O O . ASN A 1 85 ? -1.781 -6.270 -11.043 1.00 98.44 85 ASN A O 1
ATOM 615 N N . SER A 1 86 ? -0.266 -5.476 -9.573 1.00 98.50 86 SER A N 1
ATOM 616 C CA . SER A 1 86 ? 0.394 -6.745 -9.256 1.00 98.50 86 SER A CA 1
ATOM 617 C C . SER A 1 86 ? -0.558 -7.821 -8.728 1.00 98.50 86 SER A C 1
ATOM 619 O O . SER A 1 86 ? -0.480 -8.955 -9.202 1.00 98.50 86 SER A O 1
ATOM 621 N N . PHE A 1 87 ? -1.495 -7.467 -7.843 1.00 98.50 87 PHE A N 1
ATOM 622 C CA . PHE A 1 87 ? -2.497 -8.405 -7.339 1.00 98.50 87 PHE A CA 1
ATOM 623 C C . PHE A 1 87 ? -3.434 -8.886 -8.435 1.00 98.50 87 PHE A C 1
ATOM 625 O O . PHE A 1 87 ? -3.558 -10.085 -8.673 1.00 98.50 87 PHE A O 1
ATOM 632 N N . SER A 1 88 ? -4.052 -7.965 -9.172 1.00 98.25 88 SER A N 1
ATOM 633 C CA . SER A 1 88 ? -4.975 -8.325 -10.247 1.00 98.25 88 SER A CA 1
ATOM 634 C C . SER A 1 88 ? -4.305 -9.149 -11.346 1.00 98.25 88 SER A C 1
ATOM 636 O O . SER A 1 88 ? -4.946 -10.029 -11.916 1.00 98.25 88 SER A O 1
ATOM 638 N N . ALA A 1 89 ? -3.020 -8.911 -11.620 1.00 98.25 89 ALA A N 1
ATOM 639 C CA . ALA A 1 89 ? -2.247 -9.708 -12.567 1.00 98.25 89 ALA A CA 1
ATOM 640 C C . ALA A 1 89 ? -1.973 -11.137 -12.066 1.00 98.25 89 ALA A C 1
ATOM 642 O O . ALA A 1 89 ? -2.019 -12.071 -12.864 1.00 98.25 89 ALA A O 1
ATOM 643 N N . ALA A 1 90 ? -1.697 -11.316 -10.771 1.00 98.00 90 ALA A N 1
ATOM 644 C CA . ALA A 1 90 ? -1.410 -12.623 -10.180 1.00 98.00 90 ALA A CA 1
ATOM 645 C C . ALA A 1 90 ? -2.683 -13.437 -9.882 1.00 98.00 90 ALA A C 1
ATOM 647 O O . ALA A 1 90 ? -2.745 -14.627 -10.185 1.00 98.00 90 ALA A O 1
ATOM 648 N N . ALA A 1 91 ? -3.703 -12.797 -9.307 1.00 97.44 91 ALA A N 1
ATOM 649 C CA . ALA A 1 91 ? -4.930 -13.438 -8.835 1.00 97.44 91 ALA A CA 1
ATOM 650 C C . ALA A 1 91 ? -6.053 -13.486 -9.887 1.00 97.44 91 ALA A C 1
ATOM 652 O O . ALA A 1 91 ? -7.015 -14.234 -9.724 1.00 97.44 91 ALA A O 1
ATOM 653 N N . GLY A 1 92 ? -5.972 -12.676 -10.949 1.00 97.50 92 GLY A N 1
ATOM 654 C CA . GLY A 1 92 ? -7.041 -12.548 -11.947 1.00 97.50 92 GLY A CA 1
ATOM 655 C C . GLY A 1 92 ? -8.280 -11.795 -11.446 1.00 97.50 92 GLY A C 1
ATOM 656 O O . GLY A 1 92 ? -9.330 -11.857 -12.084 1.00 97.50 92 GLY A O 1
ATOM 657 N N . ILE A 1 93 ? -8.174 -11.090 -10.314 1.00 97.69 93 ILE A N 1
ATOM 658 C CA . ILE A 1 93 ? -9.271 -10.348 -9.679 1.00 97.69 93 ILE A CA 1
ATOM 659 C C . ILE A 1 93 ? -8.987 -8.842 -9.781 1.00 97.69 93 ILE A C 1
ATOM 661 O O . ILE A 1 93 ? -8.033 -8.368 -9.159 1.00 97.69 93 ILE A O 1
ATOM 665 N N . PRO A 1 94 ? -9.783 -8.064 -10.538 1.00 97.62 94 PRO A N 1
ATOM 666 C CA . PRO A 1 94 ? -9.647 -6.610 -10.590 1.00 97.62 94 PRO A CA 1
ATOM 667 C C . PRO A 1 94 ? -9.918 -5.966 -9.223 1.00 97.62 94 PRO A C 1
ATOM 669 O O . PRO A 1 94 ? -10.973 -6.196 -8.636 1.00 97.62 94 PRO A O 1
ATOM 672 N N . VAL A 1 95 ? -8.996 -5.129 -8.744 1.00 98.19 95 VAL A N 1
ATOM 673 C CA . VAL A 1 95 ? -9.162 -4.319 -7.524 1.00 98.19 95 VAL A CA 1
ATOM 674 C C . VAL A 1 95 ? -8.785 -2.861 -7.784 1.00 98.19 95 VAL A C 1
ATOM 676 O O . VAL A 1 95 ? -8.032 -2.558 -8.712 1.00 98.19 95 VAL A O 1
ATOM 679 N N . GLY A 1 96 ? -9.340 -1.954 -6.978 1.00 98.19 96 GLY A N 1
ATOM 680 C CA . GLY A 1 96 ? -8.938 -0.549 -6.956 1.00 98.19 96 GLY A CA 1
ATOM 681 C C . GLY A 1 96 ? -7.582 -0.364 -6.279 1.00 98.19 96 GLY A C 1
ATOM 682 O O . GLY A 1 96 ? -7.232 -1.138 -5.392 1.00 98.19 96 GLY A O 1
ATOM 683 N N . VAL A 1 97 ? -6.822 0.654 -6.675 1.00 98.38 97 VAL A N 1
ATOM 684 C CA . VAL A 1 97 ? -5.498 0.951 -6.103 1.00 98.38 97 VAL A CA 1
ATOM 685 C C . VAL A 1 97 ? -5.304 2.448 -5.887 1.00 98.38 97 VAL A C 1
ATOM 687 O O . VAL A 1 97 ? -5.994 3.253 -6.515 1.00 98.38 97 VAL A O 1
ATOM 690 N N . GLN A 1 98 ? -4.348 2.806 -5.028 1.00 98.31 98 GLN A N 1
ATOM 691 C CA . GLN A 1 98 ? -3.831 4.167 -4.868 1.00 98.31 98 GLN A CA 1
ATOM 692 C C . GLN A 1 98 ? -2.299 4.129 -4.739 1.00 98.31 98 GLN A C 1
ATOM 694 O O . GLN A 1 98 ? -1.767 3.433 -3.872 1.00 98.31 98 GLN A O 1
ATOM 699 N N . SER A 1 99 ? -1.580 4.856 -5.600 1.00 97.12 99 SER A N 1
ATOM 700 C CA . SER A 1 99 ? -0.112 4.981 -5.558 1.00 97.12 99 SER A CA 1
ATOM 701 C C . SER A 1 99 ? 0.351 6.328 -5.000 1.00 97.12 99 SER A C 1
ATOM 703 O O . SER A 1 99 ? 1.388 6.395 -4.348 1.00 97.12 99 SER A O 1
ATOM 705 N N . SER A 1 100 ? -0.421 7.396 -5.220 1.00 95.06 100 SER A N 1
ATOM 706 C CA . SER A 1 100 ? -0.095 8.767 -4.797 1.00 95.06 100 SER A CA 1
ATOM 707 C C . SER A 1 100 ? -0.636 9.081 -3.396 1.00 95.06 100 SER A C 1
ATOM 709 O O . SER A 1 100 ? -1.351 10.063 -3.217 1.00 95.06 100 SER A O 1
ATOM 711 N N . ILE A 1 101 ? -0.327 8.22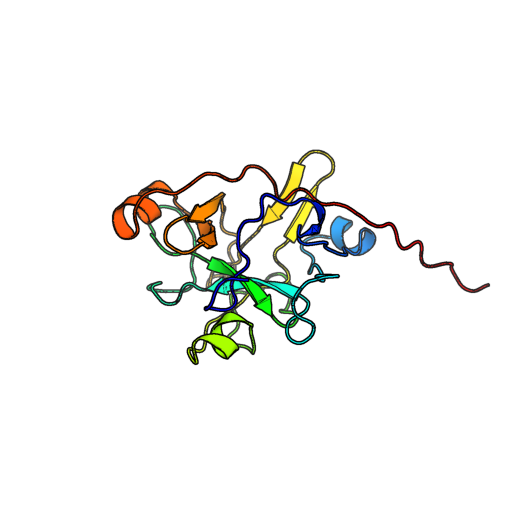5 -2.417 1.00 95.19 101 ILE A N 1
ATOM 712 C CA . ILE A 1 101 ? -0.835 8.306 -1.029 1.00 95.19 101 ILE A CA 1
ATOM 713 C C . ILE A 1 101 ? 0.270 8.476 0.010 1.00 95.19 101 ILE A C 1
ATOM 715 O O . ILE A 1 101 ? 0.035 8.374 1.211 1.00 95.19 101 ILE A O 1
ATOM 719 N N . TRP A 1 102 ? 1.503 8.691 -0.431 1.00 93.44 102 TRP A N 1
ATOM 720 C CA . TRP A 1 102 ? 2.649 8.697 0.461 1.00 93.44 102 TRP A CA 1
ATOM 721 C C . TRP A 1 102 ? 3.006 10.119 0.851 1.00 93.44 102 TRP A C 1
ATOM 723 O O . TRP A 1 102 ? 3.171 10.979 -0.011 1.00 93.44 102 TRP A O 1
ATOM 733 N N . ARG A 1 103 ? 3.170 10.374 2.148 1.00 90.50 103 ARG A N 1
ATOM 734 C CA . ARG A 1 103 ? 3.676 11.650 2.663 1.00 90.50 103 ARG A CA 1
ATOM 735 C C . ARG A 1 103 ? 5.036 11.413 3.291 1.00 90.50 103 ARG A C 1
ATOM 737 O O . ARG A 1 103 ? 5.195 10.522 4.121 1.00 90.50 103 ARG A O 1
ATOM 744 N N . TYR A 1 104 ? 6.017 12.219 2.903 1.00 88.44 104 TYR A N 1
ATOM 745 C CA . TYR A 1 104 ? 7.328 12.223 3.541 1.00 88.44 104 TYR A CA 1
ATOM 746 C C . TYR A 1 104 ? 7.390 13.345 4.573 1.00 88.44 104 TYR A C 1
ATOM 748 O O . TYR A 1 104 ? 7.139 14.507 4.259 1.00 88.44 104 TYR A O 1
ATOM 756 N N . SER A 1 105 ? 7.773 13.008 5.799 1.00 84.31 105 SER A N 1
ATOM 757 C CA . SER A 1 105 ? 7.984 13.968 6.878 1.00 84.31 105 SER A CA 1
ATOM 758 C C . SER A 1 105 ? 9.381 13.788 7.474 1.00 84.31 105 SER A C 1
ATOM 760 O O . SER A 1 105 ? 9.708 12.692 7.945 1.00 84.31 105 SER A O 1
ATOM 762 N N . PRO A 1 106 ? 10.219 14.843 7.518 1.00 78.38 106 PRO A N 1
ATOM 763 C CA . PRO A 1 106 ? 11.494 14.788 8.223 1.00 78.38 106 PRO A CA 1
ATOM 764 C C . PRO A 1 106 ? 11.281 14.363 9.687 1.00 78.38 106 PRO A C 1
ATOM 766 O O . PRO A 1 106 ? 10.597 15.047 10.440 1.00 78.38 106 PRO A O 1
ATOM 769 N N . GLY A 1 107 ? 11.847 13.222 10.084 1.00 78.19 107 GLY A N 1
ATOM 770 C CA . GLY A 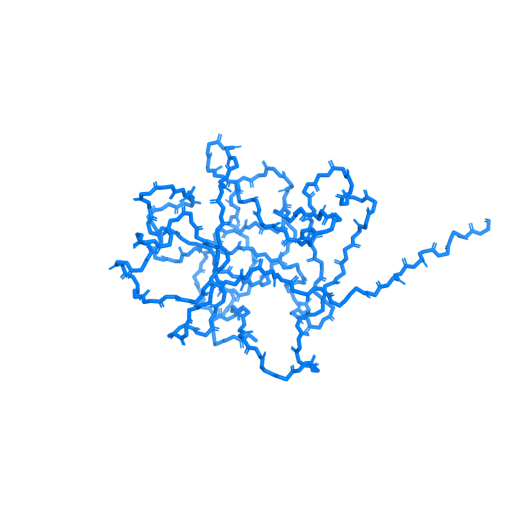1 107 ?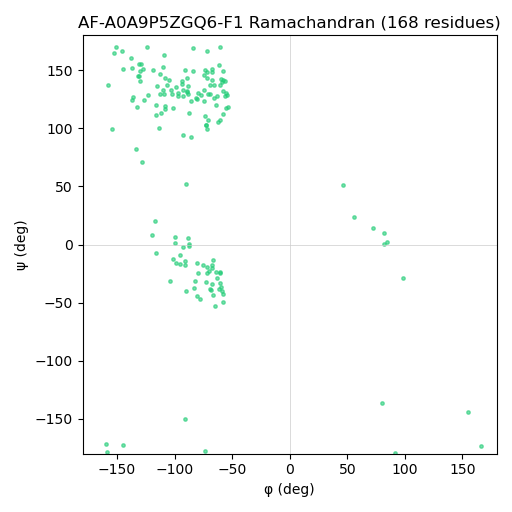 11.749 12.671 11.444 1.00 78.19 107 GLY A CA 1
ATOM 771 C C . GLY A 1 107 ? 10.694 11.575 11.640 1.00 78.19 107 GLY A C 1
ATOM 772 O O . GLY A 1 107 ? 10.920 10.698 12.467 1.00 78.19 107 GLY A O 1
ATOM 773 N N . LEU A 1 108 ? 9.605 11.573 10.862 1.00 75.81 108 LEU A N 1
ATOM 774 C CA . LEU A 1 108 ? 8.580 10.511 10.895 1.00 75.81 108 LEU A CA 1
ATOM 775 C C . LEU A 1 108 ? 8.755 9.485 9.765 1.00 75.81 108 LEU A C 1
ATOM 777 O O . LEU A 1 108 ? 8.208 8.390 9.832 1.00 75.81 108 LEU A O 1
ATOM 781 N N . GLY A 1 109 ? 9.545 9.819 8.741 1.00 84.25 109 GLY A N 1
ATOM 782 C CA . GLY A 1 109 ? 9.742 8.958 7.581 1.00 84.25 109 GLY A CA 1
ATOM 783 C C . GLY A 1 109 ? 8.580 9.086 6.603 1.00 84.25 109 GLY A C 1
ATOM 784 O O . GLY A 1 109 ? 8.150 10.200 6.300 1.00 84.25 109 GLY A O 1
ATOM 785 N N . VAL A 1 110 ? 8.115 7.954 6.080 1.00 86.62 110 VAL A N 1
ATOM 786 C CA . VAL A 1 110 ? 7.001 7.898 5.133 1.00 86.62 110 VAL A CA 1
ATOM 787 C C . VAL A 1 110 ? 5.773 7.290 5.784 1.00 86.62 110 VAL A C 1
ATOM 789 O O . VAL A 1 110 ? 5.842 6.198 6.347 1.00 86.62 110 VAL A O 1
ATOM 792 N N . THR A 1 111 ? 4.653 7.990 5.645 1.00 88.88 111 THR A N 1
ATOM 793 C CA . THR A 1 111 ? 3.329 7.572 6.108 1.00 88.88 111 THR A CA 1
ATOM 794 C C . THR A 1 111 ? 2.372 7.441 4.929 1.00 88.88 111 THR A C 1
ATOM 796 O O . THR A 1 111 ? 2.520 8.127 3.912 1.00 88.88 111 THR A O 1
ATOM 799 N N . ALA A 1 112 ? 1.400 6.540 5.057 1.00 91.81 112 ALA A N 1
ATOM 800 C CA . ALA A 1 112 ? 0.342 6.355 4.074 1.00 91.81 112 ALA A CA 1
ATOM 801 C C . ALA A 1 112 ? -0.894 7.187 4.440 1.00 91.81 112 ALA A C 1
ATOM 803 O O . ALA A 1 112 ? -1.262 7.280 5.610 1.00 91.81 112 ALA A O 1
ATOM 804 N N . HIS A 1 113 ? -1.533 7.762 3.427 1.00 92.56 113 HIS A N 1
ATOM 805 C CA . HIS A 1 113 ? -2.699 8.633 3.532 1.00 92.56 113 HIS A CA 1
ATOM 806 C C . HIS A 1 113 ? -3.738 8.190 2.502 1.00 92.56 113 HIS A C 1
ATOM 808 O O . HIS A 1 113 ? -3.787 8.698 1.384 1.00 92.56 113 HIS A O 1
ATOM 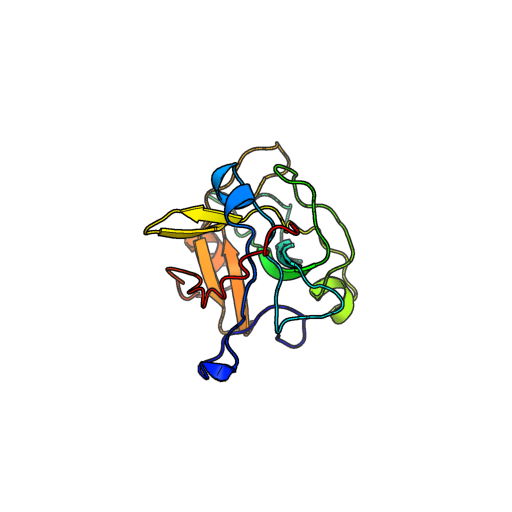814 N N . TRP A 1 114 ? -4.512 7.168 2.860 1.00 96.81 114 TRP A N 1
ATOM 815 C CA . TRP A 1 114 ? -5.537 6.603 1.986 1.00 96.81 114 TRP A CA 1
ATOM 816 C C . TRP A 1 114 ? -6.695 7.584 1.795 1.00 96.81 114 TRP A C 1
ATOM 818 O O . TRP A 1 114 ? -7.158 8.180 2.764 1.00 96.81 114 TRP A O 1
ATOM 828 N N . ILE A 1 115 ? -7.188 7.723 0.565 1.00 98.06 115 ILE A N 1
ATOM 829 C CA . ILE A 1 115 ? -8.329 8.588 0.253 1.00 98.06 115 ILE A CA 1
ATOM 830 C C . ILE A 1 115 ? -9.593 7.738 0.097 1.00 98.06 115 ILE A C 1
ATOM 832 O O . ILE A 1 115 ? -9.678 6.879 -0.783 1.00 98.06 115 ILE A O 1
ATOM 836 N N . ASN A 1 116 ? -10.582 7.966 0.955 1.00 98.31 116 ASN A N 1
ATOM 837 C CA . ASN A 1 116 ? -11.873 7.285 0.916 1.00 98.31 116 ASN A CA 1
ATOM 838 C C . ASN A 1 116 ? -12.727 7.749 -0.269 1.00 98.31 116 ASN A C 1
ATOM 840 O O . ASN A 1 116 ? -12.461 8.765 -0.909 1.00 98.31 116 ASN A O 1
ATOM 844 N N . SER A 1 117 ? -13.795 7.007 -0.552 1.00 97.88 117 SER A N 1
ATOM 845 C CA . SER A 1 117 ? -14.703 7.235 -1.685 1.00 97.88 117 SER A CA 1
ATOM 846 C C . SER A 1 117 ? -15.400 8.600 -1.653 1.00 97.88 117 SER A C 1
ATOM 848 O O . SER A 1 117 ? -15.811 9.101 -2.699 1.00 97.88 117 SER A O 1
ATOM 850 N N . ASP A 1 118 ? -15.532 9.211 -0.474 1.00 96.69 118 ASP A N 1
ATOM 851 C CA . ASP A 1 118 ? -16.080 10.559 -0.281 1.00 96.69 118 ASP A CA 1
ATOM 852 C C . ASP A 1 118 ? -15.026 11.679 -0.407 1.00 96.69 118 ASP A C 1
ATOM 854 O O . ASP A 1 118 ? -15.362 12.858 -0.287 1.00 96.69 118 ASP A O 1
ATOM 858 N N . GLY A 1 119 ? -13.766 11.320 -0.672 1.00 96.31 119 GLY A N 1
ATOM 859 C CA . GLY A 1 119 ? -12.630 12.233 -0.767 1.00 96.31 119 GLY A CA 1
ATOM 860 C C . GLY A 1 119 ? -11.979 12.576 0.575 1.00 96.31 119 GLY A C 1
ATOM 861 O O . GLY A 1 119 ? -11.052 13.384 0.595 1.00 96.31 119 GLY A O 1
ATOM 862 N N . SER A 1 120 ? -12.438 12.002 1.692 1.00 96.56 120 SER A N 1
ATOM 863 C CA . SER A 1 120 ? -11.780 12.176 2.990 1.00 96.56 120 SER A CA 1
ATOM 864 C C . SER A 1 120 ? -10.481 11.371 3.081 1.00 96.56 120 SER A C 1
ATOM 866 O O . SER A 1 120 ? -10.365 10.278 2.530 1.00 96.56 120 SER A O 1
ATOM 868 N N . GLU A 1 121 ? -9.492 11.912 3.790 1.00 95.75 121 GLU A N 1
ATOM 869 C CA . GLU A 1 121 ? -8.259 11.194 4.124 1.00 95.75 121 GLU A CA 1
ATOM 870 C C . GLU A 1 121 ? -8.518 10.295 5.345 1.00 95.75 121 GLU A C 1
ATOM 872 O O . GLU A 1 121 ? -8.984 10.772 6.383 1.00 95.75 121 GLU A O 1
ATOM 877 N N . ALA A 1 122 ? -8.223 9.001 5.225 1.00 94.75 122 ALA A N 1
ATOM 878 C CA . ALA A 1 122 ? -8.311 8.039 6.314 1.00 94.75 122 ALA A CA 1
ATOM 879 C C . ALA A 1 122 ? -6.996 7.980 7.101 1.00 94.75 122 ALA A C 1
ATOM 881 O O . ALA A 1 122 ? -5.909 7.896 6.523 1.00 94.75 122 ALA A O 1
ATOM 882 N N . GLU A 1 123 ? -7.099 7.944 8.429 1.00 89.31 123 GLU A N 1
ATOM 883 C CA . GLU A 1 123 ? -5.980 7.545 9.282 1.00 89.31 123 GLU A CA 1
ATOM 884 C C . GLU A 1 123 ? -5.748 6.038 9.113 1.00 89.31 123 GLU A C 1
ATOM 886 O O . GLU A 1 123 ? -6.697 5.252 9.169 1.00 89.31 123 GLU A O 1
ATOM 891 N N . THR A 1 124 ? -4.502 5.637 8.845 1.00 93.44 124 THR A N 1
ATOM 892 C CA . THR A 1 124 ? -4.158 4.232 8.597 1.00 93.44 124 THR A CA 1
ATOM 893 C C . THR A 1 124 ? -2.966 3.783 9.423 1.00 93.44 124 THR A C 1
ATOM 895 O O . THR A 1 124 ? -2.013 4.533 9.636 1.00 93.44 124 THR A O 1
ATOM 898 N N . GLU A 1 125 ? -3.006 2.523 9.836 1.00 93.38 125 GLU A N 1
ATOM 899 C CA . GLU A 1 125 ? -1.892 1.816 10.448 1.00 93.38 125 GLU A CA 1
ATOM 900 C C . GLU A 1 125 ? -1.310 0.812 9.451 1.00 93.38 125 GLU A C 1
ATOM 902 O O . GLU A 1 125 ? -2.043 0.103 8.757 1.00 93.38 125 GLU A O 1
ATOM 907 N N . LEU A 1 126 ? 0.022 0.742 9.382 1.00 94.31 126 LEU A N 1
ATOM 908 C CA . LEU A 1 126 ? 0.719 -0.293 8.628 1.00 94.31 126 LEU A CA 1
ATOM 909 C C . LEU A 1 126 ? 0.877 -1.530 9.512 1.00 94.31 126 LEU A C 1
ATOM 911 O O . LEU A 1 126 ? 1.492 -1.475 10.579 1.00 94.31 126 LEU A O 1
ATOM 915 N N . VAL A 1 127 ? 0.383 -2.665 9.035 1.00 96.19 127 VAL A N 1
ATOM 916 C CA . VAL A 1 127 ? 0.475 -3.949 9.730 1.00 96.19 127 VAL A CA 1
ATOM 917 C C . VAL A 1 127 ? 1.067 -5.026 8.831 1.00 96.19 127 VAL A C 1
ATOM 919 O O . VAL A 1 127 ? 0.910 -4.996 7.611 1.00 96.19 127 VAL A O 1
ATOM 922 N N . TYR A 1 128 ? 1.739 -6.003 9.433 1.00 96.19 128 TYR A N 1
ATOM 923 C CA . TYR A 1 128 ? 2.154 -7.238 8.774 1.00 96.19 128 TYR A CA 1
ATOM 924 C C . TYR A 1 128 ? 1.234 -8.389 9.184 1.00 96.19 128 TYR A C 1
ATOM 926 O O . TYR A 1 128 ? 0.958 -8.592 10.370 1.00 96.19 128 TYR A O 1
ATOM 934 N N . ILE A 1 129 ? 0.776 -9.159 8.198 1.00 96.81 129 ILE A N 1
ATOM 935 C CA . ILE A 1 129 ? -0.140 -10.287 8.378 1.00 96.81 129 ILE A CA 1
ATOM 936 C C . ILE A 1 129 ? 0.611 -11.568 8.025 1.00 96.81 129 ILE A C 1
ATOM 938 O O . ILE A 1 129 ? 0.765 -11.919 6.855 1.00 96.81 129 ILE A O 1
ATOM 942 N N . SER A 1 130 ? 1.080 -12.292 9.043 1.00 95.38 130 SER A N 1
ATOM 943 C CA . SER A 1 130 ? 1.936 -13.472 8.848 1.00 95.38 130 SER A CA 1
ATOM 944 C C . SER A 1 130 ? 1.248 -14.614 8.092 1.00 95.38 130 SER A C 1
ATOM 946 O O . SER A 1 130 ? 1.920 -15.378 7.409 1.00 95.38 130 SER A O 1
ATOM 948 N N . SER A 1 131 ? -0.081 -14.737 8.186 1.00 94.81 131 SER A N 1
ATOM 949 C CA . SER A 1 131 ? -0.851 -15.752 7.449 1.00 94.81 131 SER A CA 1
ATOM 950 C C . SER A 1 131 ? -0.945 -15.472 5.945 1.00 94.81 131 SER A C 1
ATOM 952 O O . SER A 1 131 ? -1.128 -16.411 5.174 1.00 94.81 131 SER A O 1
ATOM 954 N N . ALA A 1 132 ? -0.812 -14.207 5.537 1.00 95.44 132 ALA A N 1
ATOM 955 C CA . ALA A 1 132 ? -0.829 -13.767 4.141 1.00 95.44 132 ALA A CA 1
ATOM 956 C C . ALA A 1 132 ? 0.580 -13.485 3.587 1.00 95.44 132 ALA A C 1
ATOM 958 O O . ALA A 1 132 ? 0.744 -13.313 2.380 1.00 95.44 132 ALA A O 1
ATOM 959 N N . ASP A 1 133 ? 1.586 -13.424 4.466 1.00 96.12 133 ASP A N 1
ATOM 960 C CA . ASP A 1 133 ? 2.928 -12.919 4.165 1.00 96.12 133 ASP A CA 1
ATOM 961 C C . ASP A 1 133 ? 2.882 -11.594 3.386 1.00 96.12 133 ASP A C 1
ATOM 963 O O . ASP A 1 133 ? 3.467 -11.440 2.313 1.00 96.12 133 ASP A O 1
ATOM 967 N N . ALA A 1 134 ? 2.106 -10.646 3.914 1.00 96.62 134 ALA A N 1
ATOM 968 C CA . ALA A 1 134 ? 1.830 -9.376 3.259 1.00 96.62 134 ALA A CA 1
ATOM 969 C C . ALA A 1 134 ? 1.718 -8.229 4.267 1.00 96.62 134 ALA A C 1
ATOM 971 O O . ALA A 1 134 ? 1.313 -8.418 5.419 1.00 96.62 134 ALA A O 1
ATOM 972 N N . PHE A 1 135 ? 2.057 -7.027 3.805 1.00 96.50 135 PHE A N 1
ATOM 973 C CA . PHE A 1 135 ? 1.811 -5.781 4.529 1.00 96.50 135 PHE A CA 1
ATOM 974 C C . PHE A 1 135 ? 0.489 -5.155 4.098 1.00 96.50 135 PHE A C 1
ATOM 976 O O . PHE A 1 135 ? 0.218 -5.088 2.899 1.00 96.50 135 PHE A O 1
ATOM 983 N N . ALA A 1 136 ? -0.293 -4.642 5.045 1.00 97.44 136 ALA A N 1
ATOM 984 C CA . ALA A 1 136 ? -1.558 -3.962 4.786 1.00 97.44 136 ALA A CA 1
ATOM 985 C C . ALA A 1 136 ? -1.648 -2.615 5.506 1.00 97.44 136 ALA A C 1
ATOM 987 O O . ALA A 1 136 ? -1.112 -2.447 6.598 1.00 97.44 136 ALA A O 1
ATOM 988 N N . LEU A 1 137 ? -2.373 -1.684 4.894 1.00 97.69 137 LEU A N 1
ATOM 989 C CA . LEU A 1 137 ? -2.931 -0.505 5.542 1.00 97.69 137 LEU A CA 1
ATOM 990 C C . LEU A 1 137 ? -4.314 -0.854 6.087 1.00 97.69 137 LEU A C 1
ATOM 992 O O . LEU A 1 137 ? -5.135 -1.411 5.354 1.00 97.69 137 LEU A O 1
ATOM 996 N N . VAL A 1 138 ? -4.577 -0.511 7.343 1.00 97.56 138 VAL A N 1
ATOM 997 C CA . VAL A 1 138 ? -5.873 -0.729 8.005 1.00 97.56 138 VAL A CA 1
ATOM 998 C C . VAL A 1 138 ? -6.326 0.543 8.714 1.00 97.56 138 VAL A C 1
ATOM 1000 O O . VAL A 1 138 ? -5.495 1.285 9.228 1.00 97.56 138 VAL A O 1
ATOM 1003 N N . GLY A 1 139 ? -7.636 0.806 8.731 1.00 96.69 139 GLY A N 1
ATOM 1004 C CA . GLY A 1 139 ? -8.214 1.952 9.452 1.00 96.69 139 GLY A CA 1
ATOM 1005 C C . GLY A 1 139 ? -8.632 1.649 10.897 1.00 96.69 139 GLY A C 1
ATOM 1006 O O . GLY A 1 139 ? -8.888 2.570 11.666 1.00 96.69 139 GLY A O 1
ATOM 1007 N N . ASP A 1 140 ? -8.719 0.365 11.260 1.00 97.44 140 ASP A N 1
ATOM 1008 C CA . ASP A 1 140 ? -9.040 -0.111 12.607 1.00 97.44 140 ASP A CA 1
ATOM 1009 C C . ASP A 1 140 ? -8.441 -1.515 12.802 1.00 97.44 140 ASP A C 1
ATOM 1011 O O . ASP A 1 140 ? -8.987 -2.519 12.333 1.00 97.44 140 ASP A O 1
ATOM 1015 N N . VAL A 1 141 ? -7.284 -1.589 13.469 1.00 97.56 141 VAL A N 1
ATOM 1016 C CA . VAL A 1 141 ? -6.567 -2.857 13.697 1.00 97.56 141 VAL A CA 1
ATOM 1017 C C . VAL A 1 141 ? -7.438 -3.850 14.465 1.00 97.56 141 VAL A C 1
ATOM 1019 O O . VAL A 1 141 ? -7.460 -5.031 14.130 1.00 97.56 141 VAL A O 1
ATOM 1022 N N . ALA A 1 142 ? -8.205 -3.392 15.457 1.00 98.06 142 ALA A N 1
ATOM 1023 C CA . ALA A 1 142 ? -9.019 -4.281 16.278 1.00 98.06 142 ALA A CA 1
ATOM 1024 C C . ALA A 1 142 ? -10.144 -4.930 15.458 1.00 98.06 142 ALA A C 1
ATOM 1026 O O . ALA A 1 142 ? -10.372 -6.135 15.572 1.00 98.06 142 ALA A O 1
ATOM 1027 N N . GLN A 1 143 ? -10.830 -4.162 14.606 1.00 98.31 143 GLN A N 1
ATOM 1028 C CA . GLN A 1 143 ? -11.864 -4.712 13.722 1.00 98.31 143 GLN A CA 1
ATOM 1029 C C . GLN A 1 143 ? -11.278 -5.627 12.648 1.00 98.31 143 GLN A C 1
ATOM 1031 O O . GLN A 1 143 ? -11.855 -6.680 12.360 1.00 98.31 143 GLN A O 1
ATOM 1036 N N . PHE A 1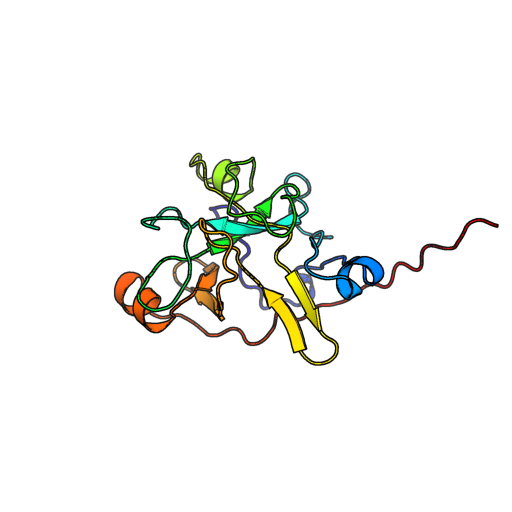 144 ? -10.118 -5.269 12.090 1.00 98.44 144 PHE A N 1
ATOM 1037 C CA . PHE A 1 144 ? -9.394 -6.145 11.176 1.00 98.44 144 PHE A CA 1
ATOM 1038 C C . PHE A 1 144 ? -9.067 -7.490 11.846 1.00 98.44 144 PHE A C 1
ATOM 1040 O O . PHE A 1 144 ? -9.377 -8.546 11.293 1.00 98.44 144 PHE A O 1
ATOM 1047 N N . GLU A 1 145 ? -8.507 -7.468 13.059 1.00 98.38 145 GLU A N 1
ATOM 1048 C CA . GLU A 1 145 ? -8.088 -8.674 13.780 1.00 98.38 145 GLU A CA 1
ATOM 1049 C C . GLU A 1 145 ? -9.255 -9.564 14.211 1.00 98.38 145 GLU A C 1
ATOM 1051 O O . GLU A 1 145 ? -9.137 -10.791 14.178 1.00 98.38 145 GLU A O 1
ATOM 1056 N N . VAL A 1 146 ? -10.405 -8.974 14.553 1.00 98.25 146 VAL A N 1
ATOM 1057 C CA . VAL A 1 146 ? -11.644 -9.726 14.812 1.00 98.25 146 VAL A CA 1
ATOM 1058 C C . VAL A 1 146 ? -12.069 -10.535 13.583 1.00 98.25 146 VAL A C 1
ATOM 1060 O O . VAL A 1 146 ? -12.564 -11.653 13.735 1.00 98.25 146 VAL A O 1
ATOM 1063 N N . ASN A 1 147 ? -11.874 -9.997 12.375 1.00 98.00 147 ASN A N 1
ATOM 1064 C CA . ASN A 1 147 ? -12.332 -10.630 11.141 1.00 98.00 147 ASN A CA 1
ATOM 1065 C C . ASN A 1 147 ? -11.296 -11.581 10.514 1.00 98.00 147 ASN A C 1
ATOM 1067 O O . ASN A 1 147 ? -11.661 -12.646 10.017 1.00 98.00 147 ASN A O 1
ATOM 1071 N N . PHE A 1 148 ? -10.011 -11.215 10.530 1.00 97.44 148 PHE A N 1
ATOM 1072 C CA . PHE A 1 148 ? -8.950 -11.924 9.800 1.00 97.44 148 PHE A CA 1
ATOM 1073 C C . PHE A 1 148 ? -7.881 -12.565 10.694 1.00 97.44 148 PHE A C 1
ATOM 1075 O O . PHE A 1 148 ? -7.053 -13.335 10.200 1.00 97.44 148 PHE A O 1
ATOM 1082 N N . GLY A 1 149 ? -7.915 -12.309 12.001 1.00 97.56 149 GLY A N 1
ATOM 1083 C CA . GLY A 1 149 ? -6.914 -12.784 12.950 1.00 97.56 149 GLY A CA 1
ATOM 1084 C C . GLY A 1 149 ? -5.761 -11.797 13.170 1.00 97.56 149 GLY A C 1
ATOM 1085 O O . GLY A 1 149 ? -5.752 -10.706 12.605 1.00 97.56 149 GLY A O 1
ATOM 1086 N N . PRO A 1 150 ? -4.791 -12.166 14.023 1.00 97.12 150 PRO A N 1
ATOM 1087 C CA . PRO A 1 150 ? -3.820 -11.236 14.591 1.00 97.12 150 PRO A CA 1
ATOM 1088 C C . PRO A 1 150 ? -2.851 -10.660 13.557 1.00 97.12 150 PRO A C 1
ATOM 1090 O O . PRO A 1 150 ? -2.462 -11.328 12.593 1.00 97.12 150 PRO A O 1
ATOM 1093 N N . THR A 1 151 ? -2.386 -9.447 13.836 1.00 97.25 151 THR A N 1
ATOM 1094 C CA . THR A 1 151 ? -1.414 -8.714 13.027 1.00 97.25 151 THR A CA 1
ATOM 1095 C C . THR A 1 151 ? -0.189 -8.304 13.842 1.00 97.25 151 THR A C 1
ATOM 1097 O O . THR A 1 151 ? -0.135 -8.452 15.064 1.00 97.25 151 THR A O 1
ATOM 1100 N N . GLN A 1 152 ? 0.844 -7.821 13.154 1.00 95.44 152 GLN A N 1
ATOM 1101 C CA . GLN A 1 152 ? 2.015 -7.209 13.777 1.00 95.44 152 GLN A CA 1
ATOM 1102 C C . GLN A 1 152 ? 2.103 -5.736 13.356 1.00 95.44 152 GLN A C 1
ATOM 1104 O O . GLN A 1 152 ? 2.241 -5.471 12.158 1.00 95.44 152 GLN A O 1
ATOM 1109 N N . PRO A 1 153 ? 2.061 -4.771 14.292 1.00 90.88 153 PRO A N 1
ATOM 1110 C CA . PRO A 1 153 ? 2.184 -3.359 13.948 1.00 90.88 153 PRO A CA 1
ATOM 1111 C C . PRO A 1 153 ? 3.576 -3.056 13.388 1.00 90.88 153 PRO A C 1
ATOM 1113 O O . PRO A 1 153 ? 4.595 -3.509 13.917 1.00 90.88 153 PRO A O 1
ATOM 1116 N N . CYS A 1 154 ? 3.622 -2.264 12.320 1.00 84.94 154 CYS A N 1
ATOM 1117 C CA . CYS A 1 154 ? 4.846 -1.843 11.651 1.00 84.94 154 CYS A CA 1
ATOM 1118 C C . CYS A 1 154 ? 4.985 -0.327 11.781 1.00 84.94 154 CYS A C 1
ATOM 1120 O O . CYS A 1 154 ? 4.222 0.432 11.196 1.00 84.94 154 CYS A O 1
ATOM 1122 N N . LEU A 1 155 ? 5.971 0.121 12.561 1.00 62.25 155 LEU A N 1
ATOM 1123 C CA . LEU A 1 155 ? 6.067 1.532 12.940 1.00 62.25 155 LEU A CA 1
ATOM 1124 C C . LEU A 1 155 ? 6.522 2.453 11.800 1.00 62.25 155 LEU A C 1
ATOM 1126 O O . LEU A 1 155 ? 6.094 3.599 11.774 1.00 62.25 155 LEU A O 1
ATOM 1130 N N . VAL A 1 156 ? 7.376 1.995 10.874 1.00 60.28 156 VAL A N 1
ATOM 1131 C CA . VAL A 1 156 ? 7.881 2.819 9.757 1.00 60.28 156 VAL A CA 1
ATOM 1132 C C . VAL A 1 156 ? 8.357 1.933 8.603 1.00 60.28 156 VAL A C 1
ATOM 1134 O O . VAL A 1 156 ? 9.105 0.974 8.817 1.00 60.28 156 VAL A O 1
ATOM 1137 N N . LEU A 1 157 ? 8.019 2.308 7.364 1.00 60.25 157 LEU A N 1
ATOM 1138 C CA . LEU A 1 157 ? 8.699 1.795 6.175 1.00 60.25 157 LEU A CA 1
ATOM 1139 C C . LEU A 1 157 ? 10.109 2.412 6.120 1.00 60.25 157 LEU A C 1
ATOM 1141 O O . LEU A 1 157 ? 10.283 3.578 5.765 1.00 60.25 157 LEU A O 1
ATOM 1145 N N . SER A 1 158 ? 11.123 1.668 6.566 1.00 50.38 158 SER A N 1
ATOM 1146 C CA . SER A 1 158 ? 12.495 2.185 6.629 1.00 50.38 158 SER A CA 1
ATOM 1147 C C . SER A 1 158 ? 13.074 2.327 5.222 1.00 50.38 158 SER A C 1
ATOM 1149 O O . SER A 1 158 ? 13.399 1.341 4.565 1.00 50.38 158 SER A O 1
ATOM 1151 N N . LEU A 1 159 ? 13.199 3.570 4.760 1.00 49.25 159 LEU A N 1
ATOM 1152 C CA . LEU A 1 159 ? 13.781 3.906 3.466 1.00 49.25 159 LEU A CA 1
ATOM 1153 C C . LEU A 1 159 ? 15.307 3.824 3.501 1.00 49.25 159 LEU A C 1
ATOM 1155 O O . LEU A 1 159 ? 15.958 4.509 4.292 1.00 49.25 159 LEU A O 1
ATOM 1159 N N . VAL A 1 160 ? 15.885 3.091 2.552 1.00 48.62 160 VAL A N 1
ATOM 1160 C CA . VAL A 1 160 ? 17.267 3.321 2.121 1.00 48.62 160 VAL A CA 1
ATOM 1161 C C . VAL A 1 160 ? 17.209 4.281 0.933 1.00 48.62 160 VAL A C 1
ATOM 1163 O O . VAL A 1 160 ? 16.983 3.865 -0.199 1.00 48.62 160 VAL A O 1
ATOM 1166 N N . TYR A 1 161 ? 17.344 5.584 1.192 1.00 47.28 161 TYR A N 1
ATOM 1167 C CA . TYR A 1 161 ? 17.303 6.610 0.145 1.00 47.28 161 TYR A CA 1
ATOM 1168 C C . TYR A 1 161 ? 18.595 6.616 -0.681 1.00 47.28 161 TYR A C 1
ATOM 1170 O O . TYR A 1 161 ? 19.697 6.668 -0.124 1.00 47.28 161 TYR A O 1
ATOM 1178 N N . HIS A 1 162 ? 18.465 6.645 -2.009 1.00 40.97 162 HIS A N 1
ATOM 1179 C CA . HIS A 1 162 ? 19.563 6.980 -2.911 1.00 40.97 162 HIS A CA 1
ATOM 1180 C C . HIS A 1 162 ? 19.319 8.365 -3.516 1.00 40.97 162 HIS A C 1
ATOM 1182 O O . HIS A 1 162 ? 18.349 8.596 -4.229 1.00 40.97 162 HIS A O 1
ATOM 1188 N N . ARG A 1 163 ? 20.215 9.311 -3.223 1.00 45.47 163 ARG A N 1
ATOM 1189 C CA . ARG A 1 163 ? 20.141 10.675 -3.748 1.00 45.47 163 ARG A CA 1
ATOM 1190 C C . ARG A 1 163 ? 20.508 10.683 -5.226 1.00 45.47 163 ARG A C 1
ATOM 1192 O O . ARG A 1 163 ? 21.692 10.685 -5.548 1.00 45.47 163 ARG A O 1
ATOM 1199 N N . ILE A 1 164 ? 19.532 10.782 -6.126 1.00 43.31 164 ILE A N 1
ATOM 1200 C CA . ILE A 1 164 ? 19.819 11.236 -7.490 1.00 43.31 164 ILE A CA 1
ATOM 1201 C C . ILE A 1 164 ? 19.780 12.764 -7.480 1.00 43.31 164 ILE A C 1
ATOM 1203 O O . ILE A 1 164 ? 18.742 13.397 -7.657 1.00 43.31 164 ILE A O 1
ATOM 1207 N N . THR A 1 165 ? 20.937 13.392 -7.270 1.00 40.03 165 THR A N 1
ATOM 1208 C CA . THR A 1 165 ? 21.132 14.768 -7.735 1.00 40.03 165 THR A CA 1
ATOM 1209 C C . THR A 1 165 ? 21.000 14.751 -9.253 1.00 40.03 165 THR A C 1
ATOM 1211 O O . THR A 1 165 ? 21.912 14.295 -9.942 1.00 40.03 165 THR A O 1
ATOM 1214 N N . ARG A 1 166 ? 19.876 15.237 -9.796 1.00 41.78 166 ARG A N 1
ATOM 1215 C CA . ARG A 1 166 ? 19.850 15.653 -11.200 1.00 41.78 166 ARG A CA 1
ATOM 1216 C C . ARG A 1 166 ? 20.887 16.764 -11.333 1.00 41.78 166 ARG A C 1
ATOM 1218 O O . ARG A 1 166 ? 20.678 17.863 -10.828 1.00 41.78 166 ARG A O 1
ATOM 1225 N N . ASN A 1 167 ? 22.017 16.462 -11.968 1.00 37.88 167 ASN A N 1
ATOM 1226 C CA . ASN A 1 167 ? 22.907 17.498 -12.468 1.00 37.88 167 ASN A CA 1
ATOM 1227 C C . ASN A 1 167 ? 22.077 18.352 -13.425 1.00 37.88 167 ASN A C 1
ATOM 1229 O O . ASN A 1 167 ? 21.636 17.867 -14.469 1.00 37.88 167 ASN A O 1
ATOM 1233 N N . SER A 1 168 ? 21.822 19.599 -13.043 1.00 38.22 168 SER A N 1
ATOM 1234 C CA . SER A 1 168 ? 21.368 20.624 -13.968 1.00 38.22 168 SER A CA 1
ATOM 1235 C C . SER A 1 168 ? 22.370 20.669 -15.118 1.00 38.22 168 SER A C 1
ATOM 1237 O O . SER A 1 168 ? 23.567 20.880 -14.916 1.00 38.22 168 SER A O 1
ATOM 1239 N N . VAL A 1 169 ? 21.876 20.382 -16.320 1.00 43.53 169 VAL A N 1
ATOM 1240 C CA . VAL A 1 169 ? 22.608 20.621 -17.561 1.00 43.53 169 VAL A CA 1
ATOM 1241 C C . VAL A 1 169 ? 22.887 22.125 -17.641 1.00 43.53 169 VAL A C 1
ATOM 1243 O O . VAL A 1 169 ? 22.030 22.921 -17.253 1.00 43.53 169 VAL A O 1
ATOM 1246 N N . GLN A 1 170 ? 24.119 22.446 -18.048 1.00 38.41 170 GLN A N 1
ATOM 1247 C CA . GLN A 1 170 ? 24.725 23.780 -18.133 1.00 38.41 170 GLN A CA 1
ATOM 1248 C C . GLN A 1 170 ? 23.850 24.848 -18.790 1.00 38.41 170 GLN A C 1
ATOM 1250 O O . GLN A 1 170 ? 23.148 24.515 -19.771 1.00 38.41 170 GLN A O 1
#